Protein AF-A0A6A6E017-F1 (afdb_monomer_lite)

Sequence (77 aa):
HNLALGGAAVVTVYKRADGGKNAKVSDKEIKKVSQFDYNPAVEARYVTDADGDKVRSKSVRNAYALGDTLEKIQSRL

Foldseek 3Di:
DCPPPDDDDDDDDPADPVRDDDDDDDQVRCCVPDPDVGNVVPDDDQDDPVNVVVPDDPPDDDPVVCPCVRVVSVVVD

Secondary structure (DSSP, 8-state):
--TTS--------SS-TT--------HHHHHHHSSSSS-TTT---PPPHHHHHHHS-SSS--SGGGTTHHHHHHTT-

Organism: NCBI:txid1314779

pLDDT: mean 82.38, std 13.39, range [33.0, 94.69]

Structure (mmCIF, N/CA/C/O backbone):
data_AF-A0A6A6E017-F1
#
_entry.id   AF-A0A6A6E017-F1
#
loop_
_atom_site.group_PDB
_atom_site.id
_atom_site.type_symbol
_atom_site.label_atom_id
_atom_site.label_alt_id
_atom_site.label_comp_id
_atom_site.label_asym_id
_atom_site.label_entity_id
_atom_site.label_seq_id
_atom_site.pdbx_PDB_ins_code
_atom_site.Cartn_x
_atom_site.Cartn_y
_atom_site.Cartn_z
_atom_site.occupancy
_atom_site.B_iso_or_equiv
_atom_site.auth_seq_id
_atom_site.auth_comp_id
_atom_site.auth_asym_id
_atom_site.auth_atom_id
_atom_site.pdbx_PDB_model_num
ATOM 1 N N . HIS A 1 1 ? -7.616 22.571 -8.445 1.00 43.81 1 HIS A N 1
ATOM 2 C CA . HIS A 1 1 ? -7.519 21.484 -7.449 1.00 43.81 1 HIS A CA 1
ATOM 3 C C . HIS A 1 1 ? -6.497 20.490 -7.987 1.00 43.81 1 HIS A C 1
ATOM 5 O O . HIS A 1 1 ? -6.780 19.796 -8.956 1.00 43.81 1 HIS A O 1
ATOM 11 N N . ASN A 1 2 ? -5.266 20.536 -7.476 1.00 33.00 2 ASN A N 1
ATOM 12 C CA . ASN A 1 2 ? -4.111 19.861 -8.076 1.00 33.00 2 ASN A CA 1
ATOM 13 C C . ASN A 1 2 ? -4.026 18.415 -7.565 1.00 33.00 2 ASN A C 1
ATOM 15 O O . ASN A 1 2 ? -3.210 18.101 -6.707 1.00 33.00 2 ASN A O 1
ATOM 19 N N . LEU A 1 3 ? -4.884 17.533 -8.083 1.00 49.66 3 LEU A N 1
ATOM 20 C CA . LEU A 1 3 ? -4.922 16.104 -7.723 1.00 49.66 3 LEU A CA 1
ATOM 21 C C . LEU A 1 3 ? -3.719 15.282 -8.234 1.00 49.66 3 LEU A C 1
ATOM 23 O O . LEU A 1 3 ? -3.659 14.086 -7.982 1.00 49.66 3 LEU A O 1
ATOM 27 N N . ALA A 1 4 ? -2.756 15.903 -8.920 1.00 43.72 4 ALA A N 1
ATOM 28 C CA . ALA A 1 4 ? -1.605 15.222 -9.521 1.00 43.72 4 ALA A CA 1
ATOM 29 C C . ALA A 1 4 ? -0.246 15.566 -8.870 1.00 43.72 4 ALA A C 1
ATOM 31 O O . ALA A 1 4 ? 0.792 15.191 -9.404 1.00 43.72 4 ALA A O 1
ATOM 32 N N . LEU A 1 5 ? -0.222 16.288 -7.740 1.00 48.06 5 LEU A N 1
ATOM 33 C CA . LEU A 1 5 ? 1.002 16.915 -7.206 1.00 48.06 5 LEU A CA 1
ATOM 34 C C . LEU A 1 5 ? 1.246 16.629 -5.713 1.00 48.06 5 LEU A C 1
ATOM 36 O O . LEU A 1 5 ? 1.567 17.527 -4.944 1.00 48.06 5 LEU A O 1
ATOM 40 N N . GLY A 1 6 ? 1.091 15.370 -5.290 1.00 52.09 6 GLY A N 1
ATOM 41 C CA . GLY A 1 6 ? 1.682 14.898 -4.027 1.00 52.09 6 GLY A CA 1
ATOM 42 C C . GLY A 1 6 ? 1.159 15.559 -2.745 1.00 52.09 6 GLY A C 1
ATOM 43 O O . GLY A 1 6 ? 1.911 15.711 -1.787 1.00 52.09 6 GLY A O 1
ATOM 44 N N . GLY A 1 7 ? -0.112 15.961 -2.707 1.00 62.94 7 GLY A N 1
ATOM 45 C CA . GLY A 1 7 ? -0.749 16.393 -1.463 1.00 62.94 7 GLY A CA 1
ATOM 46 C C . GLY A 1 7 ? -1.122 15.192 -0.593 1.00 62.94 7 GLY A C 1
ATOM 47 O O . GLY A 1 7 ? -1.817 14.291 -1.057 1.00 62.94 7 GLY A O 1
ATOM 48 N N . ALA A 1 8 ? -0.692 15.181 0.670 1.00 66.44 8 ALA A N 1
ATOM 49 C CA . ALA A 1 8 ? -1.207 14.243 1.663 1.00 66.44 8 ALA A CA 1
ATOM 50 C C . ALA A 1 8 ? -2.526 14.784 2.234 1.00 66.44 8 ALA A C 1
ATOM 52 O O . ALA A 1 8 ? -2.577 15.910 2.728 1.00 66.44 8 ALA A O 1
ATOM 53 N N . ALA A 1 9 ? -3.590 13.985 2.174 1.00 70.38 9 ALA A N 1
ATOM 54 C CA . ALA A 1 9 ? -4.850 14.282 2.844 1.00 70.38 9 ALA A CA 1
ATOM 55 C C . ALA A 1 9 ? -5.008 13.348 4.047 1.00 70.38 9 ALA A C 1
ATOM 57 O O . ALA A 1 9 ? -4.943 12.128 3.901 1.00 70.38 9 ALA A O 1
ATOM 58 N N . VAL A 1 10 ? -5.226 13.917 5.233 1.00 69.88 10 VAL A N 1
ATOM 59 C CA . VAL A 1 10 ? -5.560 13.144 6.434 1.00 69.88 10 VAL A CA 1
ATOM 60 C C . VAL A 1 10 ? -7.076 13.047 6.522 1.00 69.88 10 VAL A C 1
ATOM 62 O O . VAL A 1 10 ? -7.760 14.056 6.687 1.00 69.88 10 VAL A O 1
ATOM 65 N N . VAL A 1 11 ? -7.604 11.831 6.405 1.00 77.25 11 VAL A N 1
ATOM 66 C CA . VAL A 1 11 ? -9.031 11.557 6.589 1.00 77.25 11 VAL A CA 1
ATOM 67 C C . VAL A 1 11 ? -9.217 10.842 7.920 1.00 77.25 11 VAL A C 1
ATOM 69 O O . VAL A 1 11 ? -8.853 9.676 8.062 1.00 77.25 11 VAL A O 1
ATOM 72 N N . THR A 1 12 ? -9.813 11.530 8.893 1.00 79.38 12 THR A N 1
ATOM 73 C CA . THR A 1 12 ? -10.184 10.928 10.179 1.00 79.38 12 THR A CA 1
ATOM 74 C C . THR A 1 12 ? -11.645 10.495 10.139 1.00 79.38 12 THR A C 1
ATOM 76 O O . THR A 1 12 ? -12.550 11.328 10.079 1.00 79.38 12 THR A O 1
ATOM 79 N N . VAL A 1 13 ? -11.894 9.186 10.198 1.00 76.56 13 VAL A N 1
ATOM 80 C CA . VAL A 1 13 ? -13.254 8.630 10.259 1.00 76.56 13 VAL A CA 1
ATOM 81 C C . VAL A 1 13 ? -13.652 8.412 11.719 1.00 76.56 13 VAL A C 1
ATOM 83 O O . VAL A 1 13 ? -13.244 7.439 12.347 1.00 76.56 13 VAL A O 1
ATOM 86 N N . TYR A 1 14 ? -14.476 9.308 12.266 1.00 79.69 14 TYR A N 1
ATOM 87 C CA . TYR A 1 14 ? -14.962 9.207 13.652 1.00 79.69 14 TYR A CA 1
ATOM 88 C C . TYR A 1 14 ? -16.081 8.175 13.835 1.00 79.69 14 TYR A C 1
ATOM 90 O O . TYR A 1 14 ? -16.204 7.563 14.895 1.00 79.69 14 TYR A O 1
ATOM 98 N N . LYS A 1 15 ? -16.911 7.980 12.807 1.00 83.94 15 LYS A N 1
ATOM 99 C CA . LYS A 1 15 ? -18.052 7.063 12.824 1.00 83.94 15 LYS A CA 1
ATOM 100 C C . LYS A 1 15 ? -18.212 6.431 11.449 1.00 83.94 15 LYS A C 1
ATOM 102 O O . LYS A 1 15 ? -18.053 7.110 10.437 1.00 83.94 15 LYS A O 1
ATOM 107 N N . ARG A 1 16 ? -18.542 5.139 11.412 1.00 85.88 16 ARG A N 1
ATOM 108 C CA . ARG A 1 16 ? -18.861 4.452 10.158 1.00 85.88 16 ARG A CA 1
ATOM 109 C C . ARG A 1 16 ? -20.098 5.075 9.516 1.00 85.88 16 ARG A C 1
ATOM 111 O O . ARG A 1 16 ? -21.055 5.408 10.216 1.00 85.88 16 ARG A O 1
ATOM 118 N N . ALA A 1 17 ? -20.093 5.174 8.188 1.00 86.69 17 ALA A N 1
ATOM 119 C CA . ALA A 1 17 ? -21.229 5.690 7.424 1.00 86.69 17 ALA A CA 1
ATOM 120 C C . ALA A 1 17 ? -22.516 4.873 7.657 1.00 86.69 17 ALA A C 1
ATOM 122 O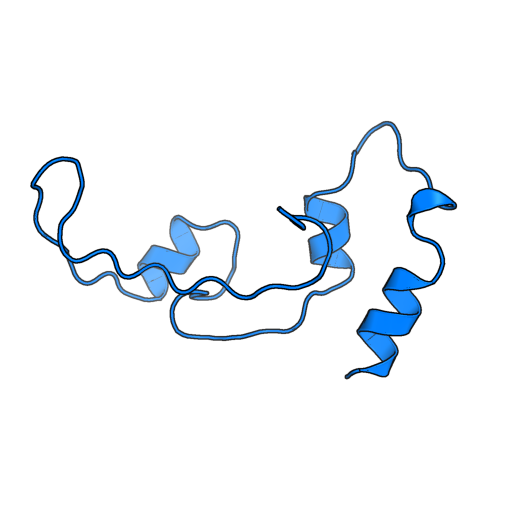 O . ALA A 1 17 ? -23.606 5.430 7.650 1.00 86.69 17 ALA A O 1
ATOM 123 N N . ASP A 1 18 ? -22.381 3.574 7.940 1.00 91.75 18 ASP A N 1
ATOM 124 C CA . ASP A 1 18 ? -23.491 2.667 8.262 1.00 91.75 18 ASP A CA 1
ATOM 125 C C . ASP A 1 18 ? -23.931 2.700 9.740 1.00 91.75 18 ASP A C 1
ATOM 127 O O . ASP A 1 18 ? -24.807 1.942 10.148 1.00 91.75 18 ASP A O 1
ATOM 131 N N . GLY A 1 19 ? -23.318 3.548 10.571 1.00 90.38 19 GLY A N 1
ATOM 132 C CA . GLY A 1 19 ? -23.617 3.637 12.000 1.00 90.38 19 GLY A CA 1
ATOM 133 C C . GLY A 1 19 ? -23.143 2.448 12.843 1.00 90.38 19 GLY A C 1
ATOM 134 O O . GLY A 1 19 ? -23.414 2.422 14.045 1.00 90.38 19 GLY A O 1
ATOM 135 N N . GLY A 1 20 ? -22.419 1.492 12.256 1.00 88.50 20 GLY A N 1
ATOM 136 C CA . GLY A 1 20 ? -21.879 0.332 12.952 1.00 88.50 20 GLY A CA 1
ATOM 137 C C . GLY A 1 20 ? -20.775 0.673 13.960 1.00 88.50 20 GLY A C 1
ATOM 138 O O . GLY A 1 20 ? -20.220 1.774 13.986 1.00 88.50 20 GLY A O 1
ATOM 139 N N . LYS A 1 21 ? -20.412 -0.317 14.785 1.00 87.25 21 LYS A N 1
ATOM 140 C CA . LYS A 1 21 ? -19.281 -0.213 15.721 1.00 87.25 21 LYS A CA 1
ATOM 141 C C . LYS A 1 21 ? -17.944 -0.410 14.994 1.00 87.25 21 LYS A C 1
ATOM 143 O O . LYS A 1 21 ? -17.846 -1.210 14.060 1.00 87.25 21 LYS A O 1
ATOM 148 N N . ASN A 1 22 ? -16.910 0.285 15.467 1.00 82.50 22 ASN A N 1
ATOM 149 C CA . ASN A 1 22 ? -15.523 0.028 15.080 1.00 82.50 22 ASN A CA 1
ATOM 150 C C . ASN A 1 22 ? -14.990 -1.144 15.910 1.00 82.50 22 ASN A C 1
ATOM 152 O O . ASN A 1 22 ? -14.818 -1.021 17.123 1.00 82.50 22 ASN A O 1
ATOM 156 N N . ALA A 1 23 ? -14.766 -2.287 15.265 1.00 86.50 23 ALA A N 1
ATOM 157 C CA . ALA A 1 23 ? -14.140 -3.442 15.894 1.00 86.50 23 ALA A CA 1
ATOM 158 C C . ALA A 1 23 ? -12.620 -3.359 15.728 1.00 86.50 23 ALA A C 1
ATOM 160 O O . ALA A 1 23 ? -12.131 -2.981 14.663 1.00 86.50 23 ALA A O 1
ATOM 161 N N . LYS A 1 24 ? -11.870 -3.728 16.772 1.00 86.81 24 LYS A N 1
ATOM 162 C CA . LYS A 1 24 ? -10.433 -3.969 16.622 1.00 86.81 24 LYS A CA 1
ATOM 163 C C . LYS A 1 24 ? -10.245 -5.222 15.773 1.00 86.81 24 LYS A C 1
ATOM 165 O O . LYS A 1 24 ? -10.866 -6.241 16.055 1.00 86.81 24 LYS A O 1
ATOM 170 N N . VAL A 1 25 ? -9.388 -5.124 14.766 1.00 89.62 25 VAL A N 1
ATOM 171 C CA . VAL A 1 25 ? -9.027 -6.227 13.874 1.00 89.62 25 VAL A CA 1
ATOM 172 C C . VAL A 1 25 ? -7.548 -6.526 14.087 1.00 89.62 25 VAL A C 1
ATOM 174 O O . VAL A 1 25 ? -6.745 -5.599 14.195 1.00 89.62 25 VAL A O 1
ATOM 177 N N . SER A 1 26 ? -7.192 -7.801 14.203 1.00 93.75 26 SER A N 1
ATOM 178 C CA . SER A 1 26 ? -5.799 -8.222 14.374 1.00 93.75 26 SER A CA 1
ATOM 179 C C . SER A 1 26 ? -5.024 -8.163 13.057 1.00 93.75 26 SER A C 1
ATOM 181 O O . SER A 1 26 ? -5.598 -8.317 11.977 1.00 93.75 26 SER A O 1
ATOM 183 N N . ASP A 1 27 ? -3.695 -8.051 13.128 1.00 93.38 27 ASP A N 1
ATOM 184 C CA . ASP A 1 27 ? -2.839 -8.095 11.932 1.00 93.38 27 ASP A CA 1
ATOM 185 C C . ASP A 1 27 ? -3.062 -9.372 11.115 1.00 93.38 27 ASP A C 1
ATOM 187 O O . ASP A 1 27 ? -3.080 -9.340 9.888 1.00 93.38 27 ASP A O 1
ATOM 191 N N . LYS A 1 28 ? -3.293 -10.507 11.786 1.00 94.50 28 LYS A N 1
ATOM 192 C CA . LYS A 1 28 ? -3.573 -11.792 11.132 1.00 94.50 28 LYS A CA 1
ATOM 193 C C . LYS A 1 28 ? -4.850 -11.747 10.295 1.00 94.50 28 LYS A C 1
ATOM 195 O O . LYS A 1 28 ? -4.907 -12.380 9.245 1.00 94.50 28 LYS A O 1
ATOM 200 N N . GLU A 1 29 ? -5.876 -11.047 10.761 1.00 94.69 29 GLU A N 1
ATOM 201 C CA . GLU A 1 29 ? -7.123 -10.874 10.017 1.00 94.69 29 GLU A CA 1
ATOM 202 C C . GLU A 1 29 ? -6.935 -9.893 8.860 1.00 94.69 29 GLU A C 1
ATOM 204 O O . GLU A 1 29 ? -7.347 -10.209 7.746 1.00 94.69 29 GLU A O 1
ATOM 209 N N . ILE A 1 30 ? -6.231 -8.773 9.073 1.00 94.62 30 ILE A N 1
ATOM 210 C CA . ILE A 1 30 ? -5.925 -7.801 8.009 1.00 94.62 30 ILE A CA 1
ATOM 211 C C . ILE A 1 30 ? -5.156 -8.450 6.853 1.00 94.62 30 ILE A C 1
ATOM 213 O O . ILE A 1 30 ? -5.520 -8.269 5.691 1.00 94.62 30 ILE A O 1
ATOM 217 N N . LYS A 1 31 ? -4.154 -9.281 7.152 1.00 93.69 31 LYS A N 1
ATOM 218 C CA . LYS A 1 31 ? -3.392 -10.032 6.138 1.00 93.69 31 LYS A CA 1
ATOM 219 C C . LYS A 1 31 ? -4.245 -11.011 5.325 1.00 93.69 31 LYS A C 1
ATOM 221 O O . LYS A 1 31 ? -3.873 -11.366 4.217 1.00 93.69 31 LYS A O 1
ATOM 226 N N . LYS A 1 32 ? -5.372 -11.484 5.870 1.00 94.44 32 LYS A N 1
ATOM 227 C CA . LYS A 1 32 ? -6.291 -12.387 5.157 1.00 94.44 32 LYS A CA 1
ATOM 228 C C . LYS A 1 32 ? -7.257 -11.645 4.241 1.00 94.44 32 LYS A C 1
ATOM 230 O O . LYS A 1 32 ? -7.649 -12.194 3.219 1.00 94.44 32 LYS A O 1
ATOM 235 N N . VAL A 1 33 ? -7.701 -10.457 4.652 1.00 93.00 33 VAL A N 1
ATOM 236 C CA . VAL A 1 33 ? -8.752 -9.704 3.943 1.00 93.00 33 VAL A CA 1
ATOM 237 C C . VAL A 1 33 ? -8.196 -8.644 2.997 1.00 93.00 33 VAL A C 1
ATOM 239 O O . VAL A 1 33 ? -8.920 -8.170 2.127 1.00 93.00 33 VAL A O 1
ATOM 242 N N . SER A 1 34 ? -6.935 -8.249 3.169 1.00 90.69 34 SER A N 1
ATOM 243 C CA . SER A 1 34 ? -6.267 -7.277 2.307 1.00 90.69 34 SER A CA 1
ATOM 244 C C . SER A 1 34 ? -5.427 -7.957 1.224 1.00 90.69 34 SER A C 1
ATOM 246 O O . SER A 1 34 ? -5.141 -9.149 1.279 1.00 90.69 34 SER A O 1
ATOM 248 N N . GLN A 1 35 ? -4.997 -7.172 0.237 1.00 87.12 35 GLN A N 1
ATOM 249 C CA . GLN A 1 35 ? -4.066 -7.614 -0.808 1.00 87.12 35 GLN A CA 1
ATOM 250 C C . GLN A 1 35 ? -2.598 -7.692 -0.342 1.00 87.12 35 GLN A C 1
ATOM 252 O O . GLN A 1 35 ? -1.716 -7.998 -1.148 1.00 87.12 35 GLN A O 1
ATOM 257 N N . PHE A 1 36 ? -2.324 -7.352 0.921 1.00 89.69 36 PHE A N 1
ATOM 258 C CA . PHE A 1 36 ? -0.983 -7.246 1.484 1.00 89.69 36 PHE A CA 1
ATOM 259 C C . PHE A 1 36 ? -0.721 -8.361 2.500 1.00 89.69 36 PHE A C 1
ATOM 261 O O . PHE A 1 36 ? -1.614 -8.805 3.218 1.00 89.69 36 PHE A O 1
ATOM 268 N N . ASP A 1 37 ? 0.539 -8.771 2.611 1.00 90.94 37 ASP A N 1
ATOM 269 C CA . ASP A 1 37 ? 1.024 -9.734 3.609 1.00 90.94 37 ASP A CA 1
ATOM 270 C C . ASP A 1 37 ? 1.367 -9.074 4.963 1.00 90.94 37 ASP A C 1
ATOM 272 O O . ASP A 1 37 ? 1.893 -9.714 5.885 1.00 90.94 37 ASP A O 1
ATOM 276 N N . TYR A 1 38 ? 1.029 -7.793 5.113 1.00 92.50 38 TYR A N 1
ATOM 277 C CA . TYR A 1 38 ? 1.228 -6.971 6.302 1.00 92.50 38 TYR A CA 1
ATOM 278 C C . TYR A 1 38 ? -0.006 -6.123 6.611 1.00 92.50 38 TYR A C 1
ATOM 280 O O . TYR A 1 38 ? -0.966 -6.115 5.842 1.00 92.50 38 TYR A O 1
ATOM 288 N N . ASN A 1 39 ? -0.002 -5.437 7.757 1.00 93.88 39 ASN A N 1
ATOM 289 C CA . ASN A 1 39 ? -1.076 -4.517 8.113 1.00 93.88 39 ASN A CA 1
ATOM 290 C C . ASN A 1 39 ? -0.712 -3.080 7.688 1.00 93.88 39 ASN A C 1
ATOM 292 O O . ASN A 1 39 ? 0.028 -2.402 8.406 1.00 93.88 39 ASN A O 1
ATOM 296 N N . PRO A 1 40 ? -1.243 -2.575 6.557 1.00 89.88 40 PRO A N 1
ATOM 297 C CA . PRO A 1 40 ? -0.907 -1.239 6.069 1.00 89.88 40 PRO A CA 1
ATOM 298 C C . PRO A 1 40 ? -1.483 -0.106 6.931 1.00 89.88 40 PRO A C 1
ATOM 300 O O . PRO A 1 40 ? -1.137 1.049 6.715 1.00 89.88 40 PRO A O 1
ATOM 303 N N . ALA 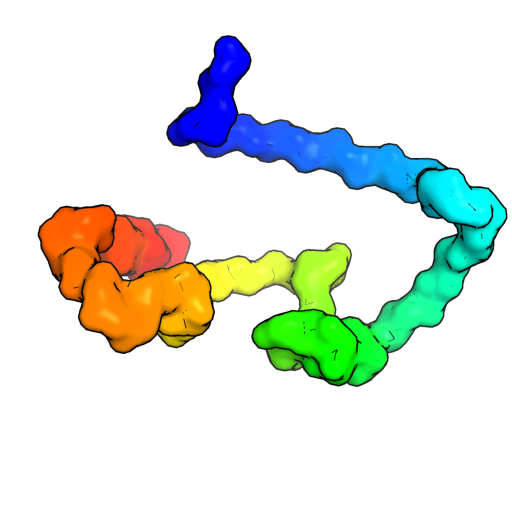A 1 41 ? -2.361 -0.402 7.898 1.00 87.88 41 ALA A N 1
ATOM 304 C CA . ALA A 1 41 ? -2.885 0.605 8.820 1.00 87.88 41 ALA A CA 1
ATOM 305 C C . ALA A 1 41 ? -1.900 0.957 9.949 1.00 87.88 41 ALA A C 1
ATOM 307 O O . ALA A 1 41 ? -2.087 1.974 10.613 1.00 87.88 41 ALA A O 1
ATOM 308 N N . VAL A 1 42 ? -0.882 0.120 10.189 1.00 89.75 42 VAL A N 1
ATOM 309 C CA . VAL A 1 42 ? 0.092 0.299 11.286 1.00 89.75 42 VAL A CA 1
ATOM 310 C C . VAL A 1 42 ? 1.550 0.240 10.826 1.00 89.75 42 VAL A C 1
ATOM 312 O O . VAL A 1 42 ? 2.428 0.697 11.552 1.00 89.75 42 VAL A O 1
ATOM 315 N N . GLU A 1 43 ? 1.823 -0.273 9.624 1.00 90.00 43 GLU A N 1
ATOM 316 C CA . GLU A 1 43 ? 3.161 -0.330 9.033 1.00 90.00 43 GLU A CA 1
ATOM 317 C C . GLU A 1 43 ? 3.224 0.471 7.727 1.00 90.00 43 GLU A C 1
ATOM 319 O O . GLU A 1 43 ? 2.420 0.264 6.815 1.00 90.00 43 GLU A O 1
ATOM 324 N N . ALA A 1 44 ? 4.242 1.324 7.601 1.00 87.62 44 ALA A N 1
ATOM 325 C CA . ALA A 1 44 ? 4.617 1.944 6.335 1.00 87.62 44 ALA A CA 1
ATOM 326 C C . ALA A 1 44 ? 5.764 1.147 5.697 1.00 87.62 44 ALA A C 1
ATOM 328 O O . ALA A 1 44 ? 6.811 0.956 6.315 1.00 87.62 44 ALA A O 1
ATOM 329 N N . ARG A 1 45 ? 5.569 0.685 4.458 1.00 87.12 45 ARG A N 1
ATOM 330 C CA . ARG A 1 45 ? 6.583 -0.016 3.658 1.00 87.12 45 ARG A CA 1
ATOM 331 C C . ARG A 1 45 ? 6.780 0.700 2.329 1.00 87.12 45 ARG A C 1
ATOM 333 O O . ARG A 1 45 ? 5.866 1.361 1.837 1.00 87.12 45 ARG A O 1
ATOM 340 N N . TYR A 1 46 ? 7.967 0.559 1.756 1.00 84.88 46 TYR A N 1
ATOM 341 C CA . TYR A 1 46 ? 8.252 1.063 0.418 1.00 84.88 46 TYR A CA 1
ATOM 342 C C . TYR A 1 46 ? 7.576 0.196 -0.646 1.00 84.88 46 TYR A C 1
ATOM 344 O O . TYR A 1 46 ? 7.357 -0.999 -0.446 1.00 84.88 46 TYR A O 1
ATOM 352 N N . VAL A 1 47 ? 7.244 0.815 -1.777 1.00 84.88 47 VAL A N 1
ATOM 353 C CA . VAL A 1 47 ? 6.662 0.124 -2.932 1.00 84.88 47 VAL A CA 1
ATOM 354 C C . VAL A 1 47 ? 7.738 -0.725 -3.605 1.00 84.88 47 VAL A C 1
ATOM 356 O O . VAL A 1 47 ? 8.854 -0.250 -3.809 1.00 84.88 47 VAL A O 1
ATOM 359 N N . THR A 1 48 ? 7.395 -1.959 -3.973 1.00 85.12 48 THR A N 1
ATOM 360 C CA . THR A 1 48 ? 8.281 -2.857 -4.728 1.00 85.12 48 THR A CA 1
ATOM 361 C C . THR A 1 48 ? 7.887 -2.937 -6.204 1.00 85.12 48 THR A C 1
ATOM 363 O O . THR A 1 48 ? 6.736 -2.680 -6.568 1.00 85.12 48 THR A O 1
ATOM 366 N N . ASP A 1 49 ? 8.809 -3.380 -7.060 1.00 85.81 49 ASP A N 1
ATOM 367 C CA . ASP A 1 49 ? 8.523 -3.647 -8.480 1.00 85.81 49 ASP A CA 1
ATOM 368 C C . ASP A 1 49 ? 7.369 -4.655 -8.640 1.00 85.81 49 ASP A C 1
ATOM 370 O O . ASP A 1 49 ? 6.490 -4.491 -9.490 1.00 85.81 49 ASP A O 1
ATOM 374 N N . ALA A 1 50 ? 7.312 -5.652 -7.749 1.00 87.25 50 ALA A N 1
ATOM 375 C CA . ALA A 1 50 ? 6.240 -6.639 -7.708 1.00 87.25 50 ALA A CA 1
ATOM 376 C C . ALA A 1 50 ? 4.870 -6.009 -7.402 1.00 87.25 50 ALA A C 1
ATOM 378 O O . ALA A 1 50 ? 3.858 -6.454 -7.943 1.00 87.25 50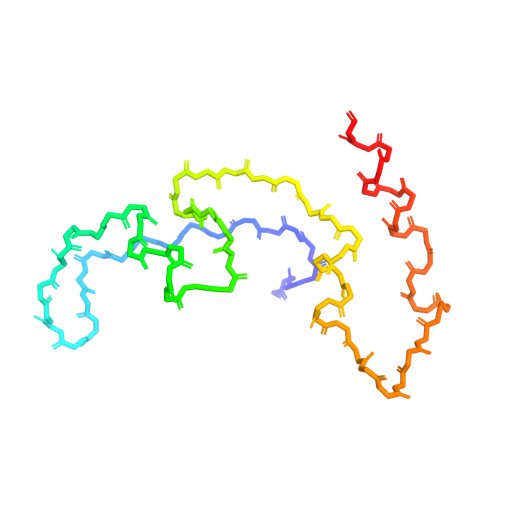 ALA A O 1
ATOM 379 N N . ASP A 1 51 ? 4.811 -4.969 -6.565 1.00 86.69 51 ASP A N 1
ATOM 380 C CA . ASP A 1 51 ? 3.563 -4.244 -6.300 1.00 86.69 51 ASP A CA 1
ATOM 381 C C . ASP A 1 51 ? 3.107 -3.442 -7.520 1.00 86.69 51 ASP A C 1
ATOM 383 O O . ASP A 1 51 ? 1.916 -3.441 -7.841 1.00 86.69 51 ASP A O 1
ATOM 387 N N . GLY A 1 52 ? 4.049 -2.845 -8.258 1.00 87.62 52 GLY A N 1
ATOM 388 C CA . GLY A 1 52 ? 3.775 -2.212 -9.549 1.00 87.62 52 GLY A CA 1
ATOM 389 C C . GLY A 1 52 ? 3.188 -3.198 -10.563 1.00 87.62 52 GLY A C 1
ATOM 390 O O . GLY A 1 52 ? 2.200 -2.900 -11.239 1.00 87.62 52 GLY A O 1
ATOM 391 N N . ASP A 1 53 ? 3.731 -4.409 -10.631 1.00 88.12 53 ASP A N 1
ATOM 392 C CA . ASP A 1 53 ? 3.252 -5.446 -11.547 1.00 88.12 53 ASP A CA 1
ATOM 393 C C . ASP A 1 53 ? 1.862 -6.002 -11.203 1.00 88.12 53 ASP A C 1
ATOM 395 O O . ASP A 1 53 ? 1.148 -6.441 -12.112 1.00 88.12 53 ASP A O 1
ATOM 399 N N . LYS A 1 54 ? 1.443 -5.948 -9.930 1.00 87.75 54 LYS A N 1
ATOM 400 C CA . LYS A 1 54 ? 0.086 -6.341 -9.505 1.00 87.75 54 LYS A CA 1
ATOM 401 C C . LYS A 1 54 ? -0.990 -5.390 -10.032 1.00 87.75 54 LYS A C 1
ATOM 403 O O . LYS A 1 54 ? -2.093 -5.847 -10.334 1.00 87.75 54 LYS A O 1
ATOM 408 N N . VAL A 1 55 ? -0.688 -4.092 -10.123 1.00 88.38 55 VAL A N 1
ATOM 409 C CA . VAL A 1 55 ? -1.672 -3.039 -10.451 1.00 88.38 55 VAL A CA 1
ATOM 410 C C . VAL A 1 55 ? -1.645 -2.604 -11.916 1.00 88.38 55 VAL A C 1
ATOM 412 O O . VAL A 1 55 ? -2.616 -2.030 -12.410 1.00 88.38 55 VAL A O 1
ATOM 415 N N . ARG A 1 56 ? -0.551 -2.875 -12.637 1.00 88.44 56 ARG A N 1
ATOM 416 C CA . ARG A 1 56 ? -0.430 -2.563 -14.068 1.00 88.44 56 ARG A CA 1
ATOM 417 C C . ARG A 1 56 ? -1.256 -3.514 -14.931 1.00 88.44 56 ARG A C 1
ATOM 419 O O . ARG A 1 56 ? -1.576 -4.639 -14.550 1.00 88.44 56 ARG A O 1
ATOM 426 N N . SER A 1 57 ? -1.547 -3.068 -16.154 1.00 89.62 57 SER A N 1
ATOM 427 C CA . SER A 1 57 ? -2.207 -3.912 -17.151 1.00 89.62 57 SER A CA 1
ATOM 428 C C . SER A 1 57 ? -1.436 -5.218 -17.372 1.00 89.62 57 SER A C 1
ATOM 430 O O . SER A 1 57 ? -0.210 -5.221 -17.509 1.00 89.62 57 SER A O 1
ATOM 432 N N . LYS A 1 58 ? -2.165 -6.337 -17.422 1.00 88.75 58 LYS A N 1
ATOM 433 C CA . LYS A 1 58 ? -1.602 -7.668 -17.697 1.00 88.75 58 LYS A CA 1
ATOM 434 C C . LYS A 1 58 ? -1.493 -7.966 -19.195 1.00 88.75 58 LYS A C 1
ATOM 436 O O . LYS A 1 58 ? -0.707 -8.822 -19.572 1.00 88.75 58 LYS A O 1
ATOM 441 N N . SER A 1 59 ? -2.260 -7.266 -20.034 1.00 92.19 59 SER A N 1
ATOM 442 C CA . SER A 1 59 ? -2.355 -7.516 -21.480 1.00 92.19 59 SER A CA 1
ATOM 443 C C . SER A 1 59 ? -1.710 -6.429 -22.342 1.00 92.19 59 SER A C 1
ATOM 445 O O . SER A 1 59 ? -1.212 -6.728 -23.420 1.00 92.19 59 SER A O 1
ATOM 447 N N . VAL A 1 60 ? -1.690 -5.176 -21.879 1.00 91.06 60 VAL A N 1
ATOM 448 C CA . VAL A 1 60 ? -1.167 -4.023 -22.635 1.00 91.06 60 VAL A CA 1
ATOM 449 C C . VAL A 1 60 ? -0.142 -3.255 -21.803 1.00 91.06 60 VAL A C 1
ATOM 451 O O . VAL A 1 60 ? -0.369 -2.134 -21.348 1.00 91.06 60 VAL A O 1
ATOM 454 N N . ARG A 1 61 ? 1.002 -3.896 -21.547 1.00 88.62 61 ARG A N 1
ATOM 455 C CA . ARG A 1 61 ? 2.115 -3.273 -20.820 1.00 88.62 61 ARG A CA 1
ATOM 456 C C . ARG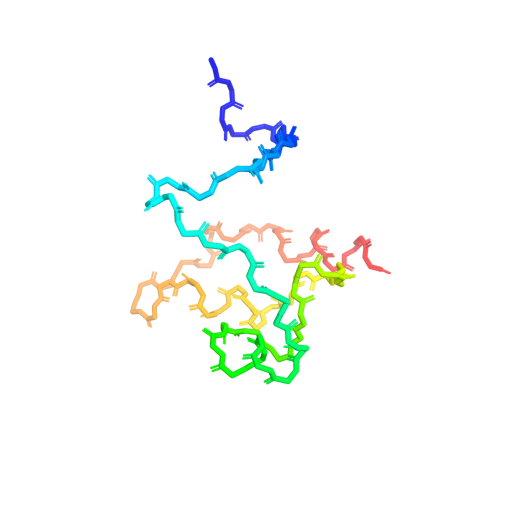 A 1 61 ? 2.868 -2.315 -21.737 1.00 88.62 61 ARG A C 1
ATOM 458 O O . ARG A 1 61 ? 3.330 -2.710 -22.800 1.00 88.62 61 ARG A O 1
ATOM 465 N N . ASN A 1 62 ? 3.033 -1.073 -21.292 1.00 87.31 62 ASN A N 1
ATOM 466 C CA . ASN A 1 62 ? 3.854 -0.074 -21.968 1.00 87.31 62 ASN A CA 1
ATOM 467 C C . ASN A 1 62 ? 5.080 0.250 -21.098 1.00 87.31 62 ASN A C 1
ATOM 469 O O . ASN A 1 62 ? 4.927 0.700 -19.959 1.00 87.31 62 ASN A O 1
ATOM 473 N N . ALA A 1 63 ? 6.279 -0.022 -21.621 1.00 86.50 63 ALA A N 1
ATOM 474 C CA . ALA A 1 63 ? 7.543 0.283 -20.952 1.00 86.50 63 ALA A CA 1
ATOM 475 C C . ALA A 1 63 ? 7.872 1.782 -20.997 1.00 86.50 63 ALA A C 1
ATOM 477 O O . ALA A 1 63 ? 8.338 2.330 -20.006 1.00 86.50 63 ALA A O 1
ATOM 478 N N . TYR A 1 64 ? 7.544 2.467 -22.096 1.00 86.06 64 TYR A N 1
ATOM 479 C CA . TYR A 1 64 ? 7.748 3.910 -22.231 1.00 86.06 64 TYR A CA 1
ATOM 480 C C . TYR A 1 64 ? 6.996 4.698 -21.150 1.00 86.06 64 TYR A C 1
ATOM 482 O O . TYR A 1 64 ? 7.527 5.649 -20.590 1.00 86.06 64 TYR A O 1
ATOM 490 N N . ALA A 1 65 ? 5.788 4.253 -20.789 1.00 85.00 65 ALA A N 1
ATOM 491 C CA . ALA A 1 65 ? 4.980 4.889 -19.748 1.00 85.00 65 ALA A CA 1
ATOM 492 C C . ALA A 1 65 ? 5.592 4.812 -18.334 1.00 85.00 65 ALA A C 1
ATOM 494 O O . ALA A 1 65 ? 5.201 5.595 -17.474 1.00 85.00 65 ALA A O 1
A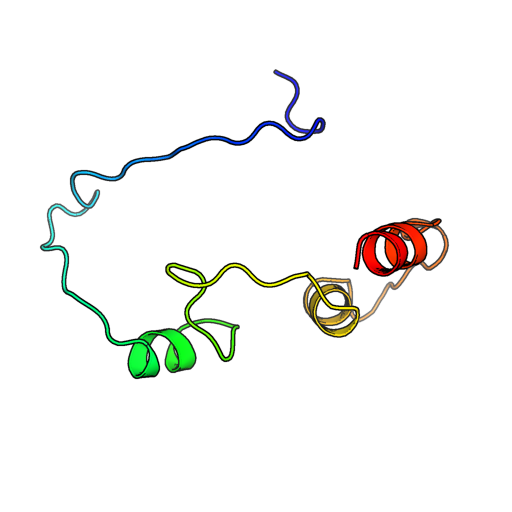TOM 495 N N . LEU A 1 66 ? 6.520 3.881 -18.073 1.00 84.88 66 LEU A N 1
ATOM 496 C CA . LEU A 1 66 ? 7.224 3.821 -16.787 1.00 84.88 66 LEU A CA 1
ATOM 497 C C . LEU A 1 66 ? 8.308 4.896 -16.667 1.00 84.88 66 LEU A C 1
ATOM 499 O O . LEU A 1 66 ? 8.582 5.343 -15.550 1.00 84.88 66 LEU A O 1
ATOM 503 N N . GLY A 1 67 ? 8.915 5.305 -17.786 1.00 87.69 67 GLY A N 1
ATOM 504 C CA . GLY A 1 67 ? 10.062 6.211 -17.788 1.00 87.69 67 GLY A CA 1
ATOM 505 C C . GLY A 1 67 ? 11.141 5.767 -16.794 1.00 87.69 67 GLY A C 1
ATOM 506 O O . GLY A 1 67 ? 11.495 4.593 -16.739 1.00 87.69 67 GLY A O 1
ATOM 507 N N . ASP A 1 68 ? 11.594 6.704 -15.965 1.00 88.38 68 ASP A N 1
ATOM 508 C CA . ASP A 1 68 ? 12.607 6.520 -14.916 1.00 88.38 68 ASP A CA 1
ATOM 509 C C . ASP A 1 68 ? 11.999 6.261 -13.520 1.00 88.38 68 ASP A C 1
ATOM 511 O O . ASP A 1 68 ? 12.674 6.364 -12.494 1.00 88.38 68 ASP A O 1
ATOM 515 N N . THR A 1 69 ? 10.700 5.941 -13.447 1.00 85.94 69 THR A N 1
ATOM 516 C CA . THR A 1 69 ? 9.982 5.805 -12.167 1.00 85.94 69 THR A CA 1
ATOM 517 C C . THR A 1 69 ? 10.585 4.712 -11.286 1.00 85.94 69 THR A C 1
ATOM 519 O O . THR A 1 69 ? 10.741 4.921 -10.085 1.00 85.94 69 THR A O 1
ATOM 522 N N . LEU A 1 70 ? 10.948 3.563 -11.867 1.00 84.19 70 LEU A N 1
ATOM 523 C CA . LEU A 1 70 ? 11.541 2.449 -11.116 1.00 84.19 70 LEU A CA 1
ATOM 524 C C . LEU A 1 70 ? 12.898 2.844 -10.518 1.00 84.19 70 LEU A C 1
ATOM 526 O O . LEU A 1 70 ? 13.113 2.678 -9.321 1.00 84.19 70 LEU A O 1
ATOM 530 N N . GLU A 1 71 ? 13.764 3.469 -11.315 1.00 85.44 71 GLU A N 1
ATOM 531 C CA . GLU A 1 71 ? 15.077 3.965 -10.879 1.00 85.44 71 GLU A CA 1
ATOM 532 C C . GLU A 1 71 ? 14.942 5.018 -9.767 1.00 85.44 71 GLU A C 1
ATOM 534 O O . GLU A 1 71 ? 15.686 5.014 -8.784 1.00 85.44 71 GLU A O 1
ATOM 539 N N . LYS A 1 72 ? 13.943 5.904 -9.862 1.00 84.75 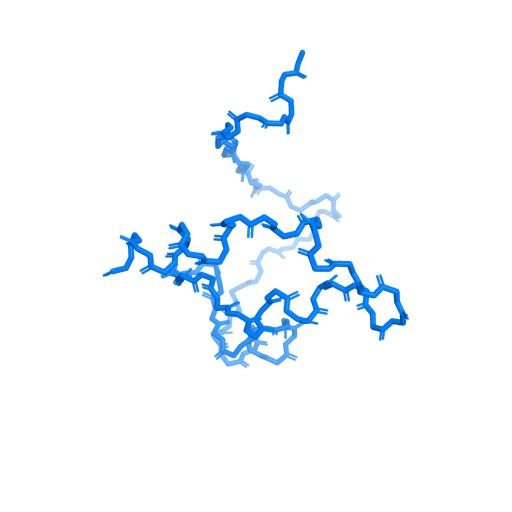72 LYS A N 1
ATOM 540 C CA . LYS A 1 72 ? 13.650 6.921 -8.837 1.00 84.75 72 LYS A CA 1
ATOM 541 C C . LYS A 1 72 ? 13.114 6.342 -7.531 1.00 84.75 72 LYS A C 1
ATOM 543 O O . LYS A 1 72 ? 13.382 6.908 -6.474 1.00 84.75 72 LYS A O 1
ATOM 548 N N . ILE A 1 73 ? 12.331 5.266 -7.589 1.00 82.06 73 ILE A N 1
ATOM 549 C CA . ILE A 1 73 ? 11.838 4.578 -6.388 1.00 82.06 73 ILE A CA 1
ATOM 550 C C . ILE A 1 73 ? 12.994 3.831 -5.715 1.00 82.06 73 ILE A C 1
ATOM 552 O O . ILE A 1 73 ? 13.164 3.954 -4.504 1.00 82.06 73 ILE A O 1
ATOM 556 N N . GLN A 1 74 ? 13.822 3.131 -6.495 1.00 76.31 74 GLN A N 1
ATOM 557 C CA . GLN A 1 74 ? 14.966 2.371 -5.985 1.00 76.31 74 GLN A CA 1
ATOM 558 C C . GLN A 1 74 ? 16.092 3.261 -5.440 1.00 76.31 74 GLN A C 1
ATOM 560 O O . GLN A 1 74 ? 16.730 2.888 -4.469 1.00 76.31 74 GLN A O 1
ATOM 565 N N . SER A 1 75 ? 16.318 4.449 -6.009 1.00 77.50 75 SER A N 1
ATOM 566 C CA . SER A 1 75 ? 17.364 5.386 -5.548 1.00 77.50 75 SER A CA 1
ATOM 567 C C . SER A 1 75 ? 17.022 6.165 -4.273 1.00 77.50 75 SER A C 1
ATOM 569 O O . SER A 1 75 ? 17.873 6.883 -3.748 1.00 77.50 75 SER A O 1
ATOM 571 N N . ARG A 1 76 ? 15.777 6.075 -3.790 1.00 61.03 76 ARG A N 1
ATOM 572 C CA . ARG A 1 76 ? 15.329 6.683 -2.523 1.00 61.03 76 ARG A CA 1
ATOM 573 C C . ARG A 1 76 ? 15.293 5.686 -1.353 1.00 61.03 76 ARG A C 1
ATOM 575 O O . ARG A 1 76 ? 14.883 6.083 -0.260 1.00 61.03 76 ARG A O 1
ATOM 582 N N . LEU A 1 77 ? 15.683 4.434 -1.604 1.00 53.06 77 LEU A N 1
ATOM 583 C CA . LEU A 1 77 ? 15.983 3.384 -0.625 1.00 53.06 77 LEU A CA 1
ATOM 584 C C . LEU A 1 77 ? 17.488 3.366 -0.335 1.00 53.06 77 LEU A C 1
ATOM 586 O O . LEU A 1 77 ? 17.835 3.072 0.829 1.00 53.06 77 LEU A O 1
#

Radius of gyration: 17.0 Å; chains: 1; bounding box: 41×34×39 Å